Protein AF-A0A6I2MHX2-F1 (afdb_monomer_lite)

Secondary structure (DSSP, 8-state):
-----SEEEEEEEEE-SSSEEEEEEEEEETTSSEEEEEEEEEETT-EE-TTS-EE-GGG--GGG-S--EETT-SSSSS---EES-TTTTTS---

InterPro domains:
  IPR025412 Protein of unknown function DUF4304 [PF14137] (11-76)

Radius of gyration: 15.57 Å; chains: 1; bounding box: 46×28×33 Å

Organism: NCBI:txid324768

pLDDT: mean 77.01, std 15.83, range [33.0, 94.5]

Sequence (94 aa):
MKLTGSYWRRIFNLQCNEANIDLITFQFNKWGGSFVVELASCPSQGIISSWGEEIPSNKITAHNMDKRFRLGATSREEEGFCTTEYHKMHHQKP

Foldseek 3Di:
DDDPDQWDKDWDWDPPDQFKIKIWMWIAGNVGFWIKIKIDIAGQQADQAPVGDGDHPVRDHSVSDPQIDIPQDPDSPDDRIDTPCPPPVPVDDD

Structure (mmCIF, N/CA/C/O backbone):
data_AF-A0A6I2MHX2-F1
#
_entry.id   AF-A0A6I2MHX2-F1
#
loop_
_atom_site.group_PDB
_atom_site.id
_atom_site.type_symbol
_atom_site.label_atom_id
_atom_site.label_alt_id
_atom_site.label_comp_id
_atom_site.label_asym_id
_atom_site.label_entity_id
_atom_site.label_seq_id
_atom_site.pdbx_PDB_ins_code
_atom_site.Cartn_x
_atom_site.Cartn_y
_atom_site.Cartn_z
_atom_site.occupancy
_atom_site.B_iso_or_equiv
_atom_site.auth_seq_id
_atom_site.auth_comp_id
_atom_site.auth_asym_id
_atom_site.auth_atom_id
_atom_site.pdbx_PDB_model_num
ATOM 1 N N . MET A 1 1 ? -13.402 8.658 -9.116 1.00 34.06 1 MET A N 1
ATOM 2 C CA . MET A 1 1 ? -12.421 9.758 -9.010 1.00 34.06 1 MET A CA 1
ATOM 3 C C . MET A 1 1 ? -11.208 9.403 -9.868 1.00 34.06 1 MET A C 1
ATOM 5 O O . MET A 1 1 ? -10.513 8.449 -9.546 1.00 34.06 1 MET A O 1
ATOM 9 N N . LYS A 1 2 ? -11.027 10.056 -11.026 1.00 33.00 2 LYS A N 1
ATOM 10 C CA . LYS A 1 2 ? -9.847 9.871 -11.890 1.00 33.00 2 LYS A CA 1
ATOM 11 C C . LYS A 1 2 ? -8.716 10.708 -11.302 1.00 33.00 2 LYS A C 1
ATOM 13 O O . LYS A 1 2 ? -8.734 11.924 -11.445 1.00 33.00 2 LYS A O 1
ATOM 18 N N . LEU A 1 3 ? -7.763 10.072 -10.632 1.00 37.97 3 LEU A N 1
ATOM 19 C CA . LEU A 1 3 ? -6.507 10.734 -10.304 1.00 37.97 3 LEU A CA 1
ATOM 20 C C . LEU A 1 3 ? -5.617 10.678 -11.545 1.00 37.97 3 LEU A C 1
ATOM 22 O O . LEU A 1 3 ? -5.366 9.611 -12.104 1.00 37.97 3 LEU A O 1
ATOM 26 N N . THR A 1 4 ? -5.185 11.851 -11.989 1.00 52.72 4 THR A N 1
ATOM 27 C CA . THR A 1 4 ? -4.078 12.063 -12.921 1.00 52.72 4 THR A CA 1
ATOM 28 C C . THR A 1 4 ? -2.905 11.165 -12.523 1.00 52.72 4 THR A C 1
ATOM 30 O O . THR A 1 4 ? -2.328 11.354 -11.455 1.00 52.72 4 THR A O 1
ATOM 33 N N . GLY A 1 5 ? -2.560 10.150 -13.315 1.00 50.16 5 GLY A N 1
ATOM 34 C CA . GLY A 1 5 ? -1.548 9.199 -12.865 1.00 50.16 5 GLY A CA 1
ATOM 35 C C . GLY A 1 5 ? -0.980 8.341 -13.974 1.00 50.16 5 GLY A C 1
ATOM 36 O O . GLY A 1 5 ? -1.704 7.685 -14.714 1.00 50.16 5 GLY A O 1
ATOM 37 N N . SER A 1 6 ? 0.344 8.320 -14.049 1.00 59.91 6 SER A N 1
ATOM 38 C CA . SER A 1 6 ? 1.155 7.504 -14.949 1.00 59.91 6 SER A CA 1
ATOM 39 C C . SER A 1 6 ? 1.101 5.995 -14.665 1.00 59.91 6 SER A C 1
ATOM 41 O O . SER A 1 6 ? 2.018 5.286 -15.058 1.00 59.91 6 SER A O 1
ATOM 43 N N . TYR A 1 7 ? 0.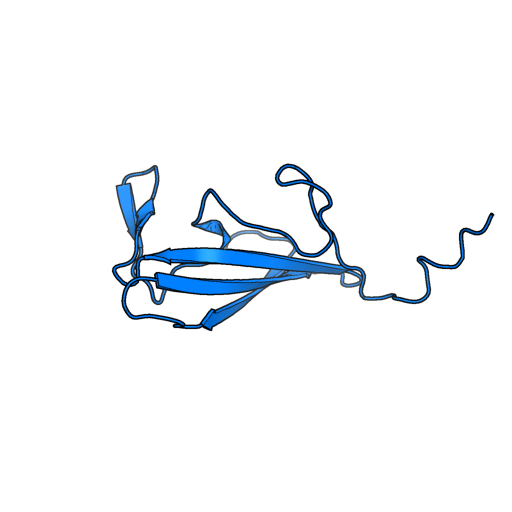083 5.499 -13.957 1.00 66.56 7 TYR A N 1
ATOM 44 C CA . TYR A 1 7 ? 0.054 4.135 -13.435 1.00 66.56 7 TYR A CA 1
ATOM 45 C C . TYR A 1 7 ? -1.374 3.587 -13.337 1.00 66.56 7 TYR A C 1
ATOM 47 O O . TYR A 1 7 ? -2.298 4.306 -12.953 1.00 66.56 7 TYR A O 1
ATOM 55 N N . TRP A 1 8 ? -1.537 2.296 -13.629 1.00 75.94 8 TRP A N 1
ATOM 56 C CA . TRP A 1 8 ? -2.774 1.540 -13.402 1.00 75.94 8 TRP A CA 1
ATOM 57 C C . TRP A 1 8 ? -2.631 0.688 -12.142 1.00 75.94 8 TRP A C 1
ATOM 59 O O . TRP A 1 8 ? -1.560 0.135 -11.900 1.00 75.94 8 TRP A O 1
ATOM 69 N N . ARG A 1 9 ? -3.694 0.564 -11.335 1.00 80.25 9 ARG A N 1
ATOM 70 C CA . ARG A 1 9 ? -3.653 -0.181 -10.065 1.00 80.25 9 ARG A CA 1
ATOM 71 C C . ARG A 1 9 ? -4.650 -1.330 -10.044 1.00 80.25 9 ARG A C 1
ATOM 73 O O . ARG A 1 9 ? -5.791 -1.159 -10.467 1.00 80.25 9 ARG A O 1
ATOM 80 N N . ARG A 1 10 ? -4.230 -2.475 -9.506 1.00 80.25 10 ARG A N 1
ATOM 81 C CA . ARG A 1 10 ? -5.121 -3.557 -9.066 1.00 80.25 10 ARG A CA 1
ATOM 82 C C . ARG A 1 10 ? -4.914 -3.809 -7.583 1.00 80.25 10 ARG A C 1
ATOM 84 O O . ARG A 1 10 ? -3.775 -3.832 -7.126 1.00 80.25 10 ARG A O 1
ATOM 91 N N . ILE A 1 11 ? -6.013 -3.976 -6.858 1.00 82.12 11 ILE A N 1
ATOM 92 C CA . ILE A 1 11 ? -6.020 -4.134 -5.404 1.00 82.12 11 ILE A CA 1
ATOM 93 C C . ILE A 1 11 ? -6.698 -5.455 -5.076 1.00 82.12 11 ILE A C 1
ATOM 95 O O . ILE A 1 11 ? -7.747 -5.772 -5.639 1.00 82.12 11 ILE A O 1
ATOM 99 N N . PHE A 1 12 ? -6.081 -6.200 -4.172 1.00 82.56 12 PHE A N 1
ATOM 100 C CA . PHE A 1 12 ? -6.605 -7.428 -3.608 1.00 82.56 12 PHE A CA 1
ATOM 101 C C . PHE A 1 12 ? -6.707 -7.253 -2.097 1.00 82.56 12 PHE A C 1
ATOM 103 O O . PHE A 1 12 ? -5.736 -6.850 -1.455 1.00 82.56 12 PHE A O 1
ATOM 110 N N . ASN A 1 13 ? -7.880 -7.571 -1.555 1.00 83.00 13 ASN A N 1
ATOM 111 C CA . ASN A 1 13 ? -8.146 -7.548 -0.124 1.00 83.00 13 ASN A CA 1
ATOM 112 C C . ASN A 1 13 ? -8.146 -8.989 0.379 1.00 83.00 13 ASN A C 1
ATOM 114 O O . ASN A 1 13 ? -8.886 -9.827 -0.140 1.00 83.00 13 ASN A O 1
ATOM 118 N N . LEU A 1 14 ? -7.313 -9.268 1.373 1.00 80.75 14 LEU A N 1
ATOM 119 C CA . LEU A 1 14 ? -7.172 -10.575 1.995 1.00 80.75 14 LEU A CA 1
ATOM 120 C C . LEU A 1 14 ? -7.522 -10.439 3.475 1.00 80.75 14 LEU A C 1
ATOM 122 O O . LEU A 1 14 ? -6.797 -9.815 4.245 1.00 80.75 14 LEU A O 1
ATOM 126 N N . GLN A 1 15 ? -8.654 -11.014 3.874 1.00 80.38 15 GLN A N 1
ATOM 127 C CA . GLN A 1 15 ? -9.062 -11.040 5.274 1.00 80.38 15 GLN A CA 1
ATOM 128 C C . GLN A 1 15 ? -8.436 -12.256 5.960 1.00 80.38 15 GLN A C 1
ATOM 130 O O . GLN A 1 15 ? -8.940 -13.370 5.827 1.00 80.38 15 GLN A O 1
ATOM 135 N N . CYS A 1 16 ? -7.338 -12.056 6.685 1.00 75.62 16 CYS A N 1
ATOM 136 C CA . CYS A 1 16 ? -6.673 -13.141 7.413 1.00 75.62 16 CYS A CA 1
ATOM 137 C C . CYS A 1 16 ? -7.226 -13.335 8.839 1.00 75.62 16 CYS A C 1
ATOM 139 O O . CYS A 1 16 ? -7.060 -14.404 9.421 1.00 75.62 16 CYS A O 1
ATOM 141 N N . ASN A 1 17 ? -7.871 -12.318 9.422 1.00 82.62 17 ASN A N 1
ATOM 142 C CA . ASN A 1 17 ? -8.538 -12.374 10.731 1.00 82.62 17 ASN A CA 1
ATOM 143 C C . ASN A 1 17 ? -9.676 -11.34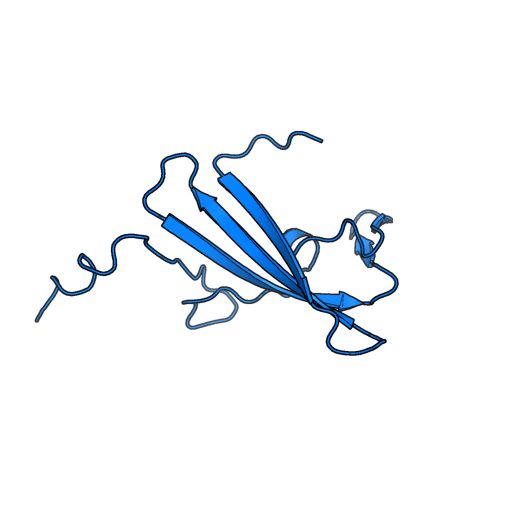2 10.803 1.00 82.62 17 ASN A C 1
ATOM 145 O O . ASN A 1 17 ? -9.811 -10.526 9.905 1.00 82.62 17 ASN A O 1
ATOM 149 N N . GLU A 1 18 ? -10.491 -11.338 11.859 1.00 83.75 18 GLU A N 1
ATOM 150 C CA . GLU 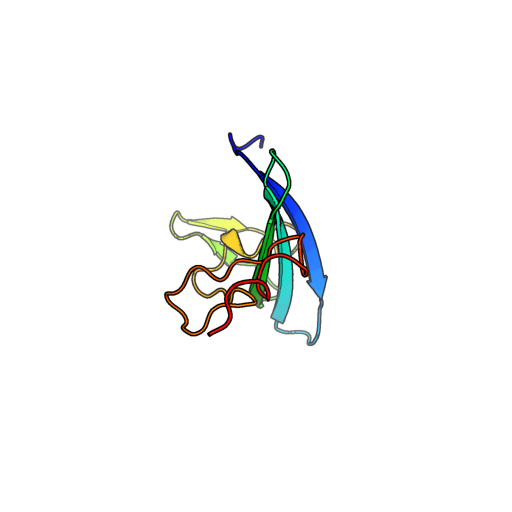A 1 18 ? -11.647 -10.425 11.974 1.00 83.75 18 GLU A CA 1
ATOM 151 C C . GLU A 1 18 ? -11.271 -8.947 12.194 1.00 83.75 18 GLU A C 1
ATOM 153 O O . GLU A 1 18 ? -12.044 -8.049 11.855 1.00 83.75 18 GLU A O 1
ATOM 158 N N . ALA A 1 19 ? -10.081 -8.670 12.731 1.00 88.12 19 ALA A N 1
ATOM 159 C CA . ALA A 1 19 ? -9.662 -7.321 13.104 1.00 88.12 19 ALA A CA 1
ATOM 160 C C . ALA A 1 19 ? -9.022 -6.543 11.945 1.00 88.12 19 ALA A C 1
ATOM 162 O O . ALA A 1 19 ? -9.139 -5.319 11.893 1.00 88.12 19 ALA A O 1
ATOM 163 N N . ASN A 1 20 ? -8.346 -7.234 11.022 1.00 89.44 20 ASN A N 1
ATOM 164 C CA . ASN A 1 20 ? -7.516 -6.608 9.998 1.00 89.44 20 ASN A CA 1
ATOM 165 C C . ASN A 1 20 ? -7.704 -7.227 8.613 1.00 89.44 20 ASN A C 1
ATOM 167 O O . ASN A 1 20 ? -7.883 -8.435 8.455 1.00 89.44 20 ASN A O 1
ATOM 171 N N . ILE A 1 21 ? -7.592 -6.362 7.613 1.00 90.31 21 ILE A N 1
ATOM 172 C CA . ILE A 1 21 ? -7.565 -6.668 6.190 1.00 90.31 21 ILE A CA 1
ATOM 173 C C . ILE A 1 21 ? -6.145 -6.422 5.702 1.00 90.31 21 ILE A C 1
ATOM 175 O O . ILE A 1 21 ? -5.630 -5.305 5.813 1.00 90.31 21 ILE A O 1
ATOM 179 N N . ASP A 1 22 ? -5.532 -7.439 5.117 1.00 90.00 22 ASP A N 1
ATOM 180 C CA . ASP A 1 22 ? -4.274 -7.278 4.409 1.00 90.00 22 ASP A CA 1
ATOM 181 C C . ASP A 1 22 ? -4.558 -6.838 2.971 1.00 90.00 22 ASP A C 1
ATOM 183 O O . ASP A 1 22 ? -5.414 -7.376 2.265 1.00 90.00 22 ASP A O 1
ATOM 187 N N . LEU A 1 23 ? -3.841 -5.809 2.542 1.00 90.19 23 LEU A N 1
ATOM 188 C CA . LEU A 1 23 ? -4.000 -5.155 1.255 1.00 90.19 23 LEU A CA 1
ATOM 189 C C . LEU A 1 23 ? -2.784 -5.473 0.403 1.00 90.19 23 LEU A C 1
ATOM 191 O O . LEU A 1 23 ? -1.658 -5.144 0.780 1.00 90.19 23 LEU A O 1
ATOM 195 N N . ILE A 1 24 ? -3.017 -6.037 -0.778 1.00 89.69 24 ILE A N 1
ATOM 196 C CA . ILE A 1 24 ? -1.986 -6.209 -1.800 1.00 89.69 24 ILE A CA 1
ATOM 197 C C . ILE A 1 24 ? -2.334 -5.312 -2.980 1.00 89.69 24 ILE A C 1
ATOM 199 O O . ILE A 1 24 ? -3.368 -5.481 -3.626 1.00 89.69 24 ILE A O 1
ATOM 203 N N . THR A 1 25 ? -1.468 -4.346 -3.273 1.00 88.44 25 THR A N 1
ATOM 204 C CA . THR A 1 25 ? -1.635 -3.424 -4.401 1.00 88.44 25 THR A CA 1
ATOM 205 C C . THR A 1 25 ? -0.554 -3.660 -5.443 1.00 88.44 25 THR A C 1
ATOM 207 O O . THR A 1 25 ? 0.632 -3.561 -5.148 1.00 88.44 25 THR A O 1
ATOM 210 N N . PHE A 1 26 ? -0.969 -3.905 -6.683 1.00 88.12 26 PHE A N 1
ATOM 211 C CA . PHE A 1 26 ? -0.095 -3.923 -7.851 1.00 88.12 26 PHE A CA 1
ATOM 212 C C . PHE A 1 26 ? -0.246 -2.607 -8.600 1.00 88.12 26 PHE A C 1
ATOM 214 O O . PHE A 1 26 ? -1.344 -2.273 -9.052 1.00 88.12 26 PHE A O 1
ATOM 221 N N . GLN A 1 27 ? 0.848 -1.868 -8.748 1.00 87.31 27 GLN A N 1
ATOM 222 C CA . GLN A 1 27 ? 0.901 -0.640 -9.532 1.00 87.31 27 GLN A CA 1
ATOM 223 C C . GLN A 1 27 ? 1.729 -0.870 -10.791 1.00 87.31 27 GLN A C 1
ATOM 225 O O . GLN A 1 27 ? 2.923 -1.126 -10.700 1.00 87.31 27 GLN A O 1
ATOM 230 N N . PHE A 1 28 ? 1.114 -0.748 -11.961 1.00 84.94 28 PHE A N 1
ATOM 231 C CA . PHE A 1 28 ? 1.772 -0.924 -13.253 1.00 84.94 28 PHE A CA 1
ATOM 232 C C . PHE A 1 28 ? 2.114 0.424 -13.861 1.00 84.94 28 PHE A C 1
ATOM 234 O O . PHE A 1 28 ? 1.248 1.299 -13.926 1.00 84.94 28 PHE A O 1
ATOM 241 N N . ASN A 1 29 ? 3.345 0.583 -14.344 1.00 82.69 29 ASN A N 1
ATOM 242 C CA . ASN A 1 29 ? 3.735 1.765 -15.106 1.00 82.69 29 ASN A CA 1
ATOM 243 C C . ASN A 1 29 ? 2.909 1.868 -16.392 1.00 82.69 29 ASN A C 1
ATOM 245 O O . ASN A 1 29 ? 2.794 0.891 -17.132 1.00 82.69 29 ASN A O 1
ATOM 249 N N . LYS A 1 30 ? 2.338 3.047 -16.679 1.00 82.44 30 LYS A N 1
ATOM 250 C CA . LYS A 1 30 ? 1.541 3.280 -17.897 1.00 82.44 30 LYS A CA 1
ATOM 251 C C . LYS A 1 30 ? 2.328 3.010 -19.175 1.00 82.44 30 LYS A C 1
ATOM 253 O O . LYS A 1 30 ? 1.724 2.677 -20.185 1.00 82.44 30 LYS A O 1
ATOM 258 N N . TRP A 1 31 ? 3.647 3.180 -19.128 1.00 83.56 31 TRP A N 1
ATOM 259 C CA . TRP A 1 31 ? 4.543 2.956 -20.258 1.00 83.56 31 TRP A CA 1
ATOM 260 C C . TRP A 1 31 ? 5.122 1.534 -20.280 1.00 83.56 31 TRP A C 1
ATOM 262 O O . TRP A 1 31 ? 5.929 1.217 -21.147 1.00 83.56 31 TRP A O 1
ATOM 272 N N . GLY A 1 32 ? 4.702 0.667 -19.352 1.00 80.81 32 GLY A N 1
ATOM 273 C CA . GLY A 1 32 ? 5.176 -0.710 -19.245 1.00 80.81 32 GLY A CA 1
ATOM 274 C C . GLY A 1 32 ? 6.569 -0.841 -18.619 1.00 80.81 32 GLY A C 1
ATOM 275 O O . GLY A 1 32 ? 7.095 0.084 -17.999 1.00 80.81 32 GLY A O 1
ATOM 276 N N . GLY A 1 33 ? 7.138 -2.045 -18.722 1.00 81.75 33 GLY A N 1
ATOM 277 C CA . GLY A 1 33 ? 8.503 -2.370 -18.281 1.00 81.75 33 GLY A CA 1
ATOM 278 C C . GLY A 1 33 ? 8.701 -2.522 -16.769 1.00 81.75 33 GLY A C 1
ATOM 279 O O . GLY A 1 33 ? 9.746 -3.002 -16.329 1.00 81.75 33 GLY A O 1
ATOM 280 N N . SER A 1 34 ? 7.719 -2.130 -15.955 1.00 83.44 34 SER A N 1
ATOM 281 C CA . SER A 1 34 ? 7.845 -2.167 -14.500 1.00 83.44 34 SER A CA 1
ATOM 282 C C . SER A 1 34 ? 6.521 -2.147 -13.753 1.00 83.44 34 SER A C 1
ATOM 284 O O . SER A 1 34 ? 5.493 -1.671 -14.251 1.00 83.44 34 SER A O 1
ATOM 286 N N . PHE A 1 35 ? 6.578 -2.650 -12.526 1.00 86.81 35 PHE A N 1
ATOM 287 C CA . PHE A 1 35 ? 5.507 -2.563 -11.553 1.00 86.81 35 PHE A CA 1
ATOM 288 C C . PHE A 1 35 ? 6.070 -2.468 -10.133 1.00 86.81 35 PHE A C 1
ATOM 290 O O . PHE A 1 35 ? 7.227 -2.787 -9.872 1.00 86.81 35 PHE A O 1
ATOM 297 N N . VAL A 1 36 ? 5.231 -2.034 -9.203 1.00 86.56 36 VAL A N 1
ATOM 298 C CA . VAL A 1 36 ? 5.519 -2.077 -7.768 1.00 86.56 36 VAL A CA 1
ATOM 299 C C . VAL A 1 36 ? 4.424 -2.891 -7.097 1.00 86.56 36 VAL A C 1
ATOM 301 O O . VAL A 1 36 ? 3.245 -2.741 -7.433 1.00 86.56 36 VAL A O 1
ATOM 304 N N . VAL A 1 37 ? 4.813 -3.750 -6.157 1.00 88.38 37 VAL A N 1
ATOM 305 C CA . VAL A 1 37 ? 3.880 -4.459 -5.276 1.00 88.38 37 VAL A CA 1
ATOM 306 C C . VAL A 1 37 ? 3.990 -3.864 -3.885 1.00 88.38 37 VAL A C 1
ATOM 308 O O . VAL A 1 37 ? 5.073 -3.841 -3.303 1.00 88.38 37 VAL A O 1
ATOM 311 N N . GLU A 1 38 ? 2.868 -3.385 -3.365 1.00 88.19 38 GLU A N 1
ATOM 312 C CA . GLU A 1 38 ? 2.754 -2.814 -2.028 1.00 88.19 38 GLU A CA 1
ATOM 313 C C . GLU A 1 38 ? 1.873 -3.698 -1.147 1.00 88.19 38 GLU A C 1
ATOM 315 O O . GLU A 1 38 ? 0.795 -4.127 -1.564 1.00 88.19 38 GLU A O 1
ATOM 320 N N . LEU A 1 39 ? 2.337 -3.932 0.077 1.00 89.12 39 LEU A N 1
ATOM 321 C CA . LEU A 1 39 ? 1.636 -4.631 1.143 1.00 89.12 39 LEU A CA 1
ATOM 322 C C . LEU A 1 39 ? 1.323 -3.638 2.261 1.00 89.12 39 LEU A C 1
ATOM 324 O O . LEU A 1 39 ? 2.202 -2.893 2.696 1.00 89.12 39 LEU A O 1
ATOM 328 N N . ALA A 1 40 ? 0.092 -3.636 2.749 1.00 90.44 40 ALA A N 1
ATOM 329 C CA . ALA A 1 40 ? -0.307 -2.868 3.924 1.00 90.44 40 ALA A CA 1
ATOM 330 C C . ALA A 1 40 ? -1.347 -3.654 4.727 1.00 90.44 40 ALA A C 1
ATOM 332 O O . ALA A 1 40 ? -1.975 -4.561 4.190 1.00 90.44 40 ALA A O 1
ATOM 333 N N . SER A 1 41 ? -1.542 -3.299 5.994 1.00 90.69 41 SER A N 1
ATOM 334 C CA . SER A 1 41 ? -2.602 -3.873 6.827 1.00 90.69 41 SER A CA 1
ATOM 335 C C . SER A 1 41 ? -3.504 -2.754 7.319 1.00 90.69 41 SER A C 1
ATOM 337 O O . SER A 1 41 ? -3.016 -1.677 7.666 1.00 90.69 41 SER A O 1
ATOM 339 N N . CYS A 1 42 ? -4.808 -2.996 7.300 1.00 90.31 42 CYS A N 1
ATOM 340 C CA . CYS A 1 42 ? -5.846 -2.022 7.594 1.00 90.31 42 CYS A CA 1
ATOM 341 C C . CYS A 1 42 ? -6.873 -2.603 8.573 1.00 90.31 42 CYS A C 1
ATOM 343 O O . CYS A 1 42 ? -7.260 -3.755 8.403 1.00 90.31 42 CYS A O 1
ATOM 345 N N . PRO A 1 43 ? -7.404 -1.821 9.528 1.00 90.25 43 PRO A N 1
ATOM 346 C CA . PRO A 1 43 ? -8.539 -2.252 10.339 1.00 90.25 43 PRO A CA 1
ATOM 347 C C . PRO A 1 43 ? -9.759 -2.645 9.487 1.00 90.25 43 PRO A C 1
ATOM 349 O O . PRO A 1 43 ? -10.085 -1.978 8.501 1.00 90.25 43 PRO A O 1
ATOM 352 N N . SER A 1 44 ? -10.481 -3.697 9.883 1.00 90.00 44 SER A N 1
ATOM 353 C CA . SER A 1 44 ? -11.678 -4.184 9.169 1.00 90.00 44 SER A CA 1
ATOM 354 C C . SER A 1 44 ? -12.839 -3.182 9.148 1.00 90.00 44 SER A C 1
ATOM 356 O O . SER A 1 44 ? -13.649 -3.180 8.218 1.00 90.00 44 SER A O 1
ATOM 358 N N . GLN A 1 45 ? -12.864 -2.272 10.121 1.00 90.62 45 GLN A N 1
ATOM 359 C CA . GLN A 1 45 ? -13.800 -1.148 10.225 1.00 90.62 45 GLN A CA 1
ATOM 360 C C . GLN A 1 45 ? -13.509 0.020 9.265 1.00 90.62 45 GLN A C 1
ATOM 362 O O . GLN A 1 45 ? -14.326 0.926 9.149 1.00 90.62 45 GLN A O 1
ATOM 367 N N . GLY A 1 46 ? -12.376 0.006 8.556 1.00 90.00 46 GLY A N 1
ATOM 368 C CA . GLY A 1 46 ? -11.922 1.135 7.745 1.00 90.00 46 GLY A CA 1
ATOM 369 C C . GLY A 1 46 ? -10.995 2.084 8.509 1.00 90.00 46 GLY A C 1
ATOM 370 O O . GLY A 1 46 ? -10.492 1.750 9.586 1.00 90.00 46 GLY A O 1
ATOM 371 N N . ILE A 1 47 ? -10.737 3.261 7.935 1.00 92.31 47 ILE A N 1
ATOM 372 C CA . ILE A 1 47 ? -9.858 4.282 8.523 1.00 92.31 47 ILE A CA 1
ATOM 373 C C . ILE A 1 47 ? -10.471 5.673 8.417 1.00 92.31 47 ILE A C 1
ATOM 375 O O . ILE A 1 47 ? -11.326 5.931 7.573 1.00 92.31 47 ILE A O 1
ATOM 379 N N . ILE A 1 48 ? -9.944 6.587 9.225 1.00 93.44 48 ILE A N 1
ATOM 380 C CA . ILE A 1 48 ? -10.107 8.024 9.035 1.00 93.44 48 ILE A CA 1
ATOM 381 C C . ILE A 1 48 ? -8.789 8.544 8.459 1.00 93.44 48 ILE A C 1
ATOM 383 O O . ILE A 1 48 ? -7.723 8.291 9.023 1.00 93.44 48 ILE A O 1
ATOM 387 N N . SER A 1 49 ? -8.848 9.220 7.315 1.00 88.06 49 SER A N 1
ATOM 388 C CA . SER A 1 49 ? -7.671 9.822 6.691 1.00 88.06 49 SER A CA 1
ATOM 389 C C . SER A 1 49 ? -7.098 10.951 7.555 1.00 88.06 49 SER A C 1
ATOM 391 O O . SER A 1 49 ? -7.771 11.497 8.431 1.00 88.06 49 SER A O 1
ATOM 393 N N . SER A 1 50 ? -5.870 11.386 7.269 1.00 84.06 50 SER A N 1
ATOM 394 C CA . SER A 1 50 ? -5.254 12.520 7.975 1.00 84.06 50 SER A CA 1
ATOM 395 C C . SER A 1 50 ? -5.993 13.855 7.782 1.00 84.06 50 SER A C 1
ATOM 397 O O . SER A 1 50 ? -5.774 14.786 8.551 1.00 84.06 50 SER A O 1
ATOM 399 N N . TRP A 1 51 ? -6.900 13.945 6.803 1.00 88.31 51 TRP A N 1
ATOM 400 C CA . TRP A 1 51 ? -7.796 15.086 6.567 1.00 88.31 51 TRP A CA 1
ATOM 401 C C . TRP A 1 51 ? -9.240 14.841 7.044 1.00 88.31 51 TRP A C 1
ATOM 403 O O . TRP A 1 51 ? -10.135 15.608 6.697 1.00 88.31 51 TRP A O 1
ATOM 413 N N . GLY A 1 52 ? -9.477 13.800 7.850 1.00 92.44 52 GLY A N 1
ATOM 414 C CA . GLY A 1 52 ? -10.762 13.546 8.513 1.00 92.44 52 GLY A CA 1
ATOM 415 C C . GLY A 1 52 ? -11.814 12.831 7.659 1.00 92.44 52 GLY A C 1
ATOM 416 O O . GLY A 1 52 ? -12.973 12.768 8.055 1.00 92.44 52 GLY A O 1
ATOM 417 N N . GLU A 1 53 ? -11.440 12.297 6.497 1.00 92.69 53 GLU A N 1
ATOM 418 C CA . GLU A 1 53 ? -12.351 11.540 5.634 1.00 92.69 53 GLU A CA 1
ATOM 419 C C . GLU A 1 53 ? -12.466 10.093 6.119 1.00 92.69 53 GLU A C 1
ATOM 421 O O . GLU A 1 53 ? -11.457 9.400 6.255 1.00 92.69 53 GLU A O 1
ATOM 426 N N . GLU A 1 54 ? -13.689 9.618 6.340 1.00 94.50 54 GLU A N 1
ATOM 427 C CA . GLU A 1 54 ? -13.942 8.207 6.620 1.00 94.50 54 GLU A CA 1
ATOM 428 C C . GLU A 1 54 ? -13.855 7.386 5.327 1.00 94.50 54 GLU A C 1
ATOM 430 O O . GLU A 1 54 ? -14.588 7.617 4.361 1.00 94.50 54 GLU A O 1
ATOM 435 N N . ILE A 1 55 ? -12.956 6.403 5.314 1.00 90.94 55 ILE A N 1
ATOM 436 C CA . ILE A 1 55 ? -12.757 5.498 4.187 1.00 90.94 55 ILE A CA 1
ATOM 437 C C . ILE A 1 55 ? -13.185 4.095 4.628 1.00 90.94 55 ILE A C 1
ATOM 439 O O . ILE A 1 55 ? -12.497 3.474 5.444 1.00 90.94 55 ILE A O 1
ATOM 443 N N . PRO A 1 56 ? -14.296 3.560 4.090 1.00 90.50 56 PRO A N 1
ATOM 444 C CA . PRO A 1 56 ? -14.748 2.223 4.440 1.00 90.50 56 PRO A CA 1
ATOM 445 C C . PRO A 1 56 ? -13.772 1.175 3.905 1.00 90.50 56 PRO A C 1
ATOM 447 O O . PRO A 1 56 ? -13.162 1.350 2.845 1.00 90.50 56 PRO A O 1
ATOM 450 N N . SER A 1 57 ? -13.666 0.049 4.605 1.00 86.19 57 SER A N 1
ATOM 451 C CA . SER A 1 57 ? -12.686 -1.007 4.325 1.00 86.19 57 SER A CA 1
ATOM 452 C C . SER A 1 57 ? -12.721 -1.557 2.893 1.00 86.19 57 SER A C 1
ATOM 454 O O . SER A 1 57 ? -11.681 -1.889 2.328 1.00 86.19 57 SER A O 1
ATOM 456 N N . ASN A 1 58 ? -13.885 -1.567 2.240 1.00 83.69 58 ASN A N 1
ATOM 457 C CA . ASN A 1 58 ? -14.033 -1.990 0.843 1.00 83.69 58 ASN A CA 1
ATOM 458 C C . ASN A 1 58 ? -13.517 -0.979 -0.203 1.00 83.69 58 ASN A C 1
ATOM 460 O O . ASN A 1 58 ? -13.469 -1.306 -1.389 1.00 83.69 58 ASN A O 1
ATOM 464 N N . LYS A 1 59 ? -13.158 0.241 0.205 1.00 85.06 59 LYS A N 1
ATOM 465 C CA . LYS A 1 59 ? -12.592 1.291 -0.659 1.00 85.06 59 LYS A CA 1
ATOM 466 C C . LYS A 1 59 ? -11.137 1.617 -0.333 1.00 85.06 59 LYS A C 1
ATOM 468 O O . LYS A 1 59 ? -10.531 2.422 -1.039 1.00 85.06 59 LYS A O 1
ATOM 473 N N . ILE A 1 60 ? -10.585 1.014 0.717 1.00 87.50 60 ILE A N 1
ATOM 474 C CA . ILE A 1 60 ? -9.211 1.254 1.137 1.00 87.50 60 ILE A CA 1
ATOM 475 C C . ILE A 1 60 ? -8.228 0.627 0.154 1.00 87.50 60 ILE A C 1
ATOM 477 O O . ILE A 1 60 ? -8.432 -0.452 -0.399 1.00 87.50 60 ILE A O 1
ATOM 481 N N . THR A 1 61 ? -7.127 1.337 -0.046 1.00 84.38 61 THR A N 1
ATOM 482 C CA . THR A 1 61 ? -5.979 0.911 -0.838 1.00 84.38 61 THR A CA 1
ATOM 483 C C . THR A 1 61 ? -4.721 1.001 0.023 1.00 84.38 61 THR A C 1
ATOM 485 O O . THR A 1 61 ? -4.694 1.742 1.007 1.00 84.38 61 THR A O 1
ATOM 488 N N . ALA A 1 62 ? -3.633 0.330 -0.369 1.00 85.00 62 ALA A N 1
ATOM 489 C CA . ALA A 1 62 ? -2.357 0.463 0.345 1.00 85.00 62 ALA A CA 1
ATOM 490 C C . ALA A 1 62 ? -1.820 1.914 0.367 1.00 85.00 62 ALA A C 1
ATOM 492 O O . ALA A 1 62 ? -1.001 2.254 1.214 1.00 85.00 62 ALA A O 1
ATOM 493 N N . HIS A 1 63 ? -2.297 2.793 -0.529 1.00 83.69 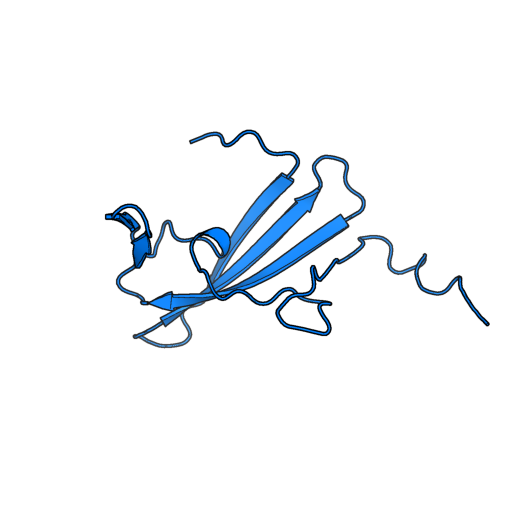63 HIS A N 1
ATOM 494 C CA . HIS A 1 63 ? -1.932 4.219 -0.548 1.00 83.69 63 HIS A CA 1
ATOM 495 C C . HIS A 1 63 ? -2.572 5.025 0.574 1.00 83.69 63 HIS A C 1
ATOM 497 O O . HIS A 1 63 ? -2.065 6.090 0.905 1.00 83.69 63 HIS A O 1
ATOM 503 N N . ASN A 1 64 ? -3.670 4.531 1.142 1.00 87.12 64 ASN A N 1
ATOM 504 C CA . ASN A 1 64 ? -4.340 5.173 2.265 1.00 87.12 64 ASN A CA 1
ATOM 505 C C . ASN A 1 64 ? -3.648 4.875 3.602 1.00 87.12 64 ASN A C 1
ATOM 507 O O . ASN A 1 64 ? -3.971 5.509 4.599 1.00 87.12 64 ASN A O 1
ATOM 511 N N . MET A 1 65 ? -2.715 3.919 3.618 1.00 87.75 65 MET A N 1
ATOM 512 C CA . MET A 1 65 ? -1.967 3.533 4.805 1.00 87.75 65 MET A CA 1
ATOM 513 C C . MET A 1 65 ? -0.595 4.208 4.810 1.00 87.75 65 MET A C 1
ATOM 515 O O . MET A 1 65 ? 0.163 4.095 3.845 1.00 87.75 65 MET A O 1
ATOM 519 N N . ASP A 1 66 ? -0.246 4.837 5.933 1.00 82.62 66 ASP A N 1
ATOM 520 C CA . ASP A 1 66 ? 1.078 5.445 6.127 1.00 82.62 66 ASP A CA 1
ATOM 521 C C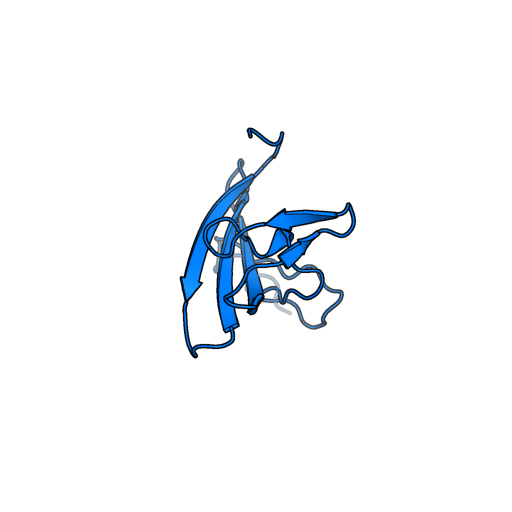 . ASP A 1 66 ? 2.191 4.391 6.130 1.00 82.62 66 ASP A C 1
ATOM 523 O O . ASP A 1 66 ? 3.285 4.598 5.607 1.00 82.62 66 ASP A O 1
ATOM 527 N N . LYS A 1 67 ? 1.904 3.226 6.723 1.00 83.81 67 LYS A N 1
ATOM 528 C CA . LYS A 1 67 ? 2.836 2.102 6.811 1.00 83.81 67 LYS A CA 1
ATOM 529 C C . LYS A 1 67 ? 2.516 1.088 5.721 1.00 83.81 67 LYS A C 1
ATOM 531 O O . LYS A 1 67 ? 1.548 0.336 5.831 1.00 83.81 67 LYS A O 1
ATOM 536 N N . ARG A 1 68 ? 3.369 1.047 4.699 1.00 86.88 68 ARG A N 1
ATOM 537 C CA . ARG A 1 68 ? 3.312 0.087 3.591 1.00 86.88 68 ARG A CA 1
ATOM 538 C C . ARG A 1 68 ? 4.696 -0.477 3.296 1.00 86.88 68 ARG A C 1
ATOM 540 O O . ARG A 1 68 ? 5.692 0.230 3.407 1.00 86.88 68 ARG A O 1
ATOM 547 N N . PHE A 1 69 ? 4.750 -1.744 2.919 1.00 86.94 69 PHE A N 1
ATOM 548 C CA . PHE A 1 69 ? 5.970 -2.438 2.524 1.00 86.94 69 PHE A CA 1
ATOM 549 C C . PHE A 1 69 ? 5.983 -2.642 1.009 1.00 86.94 69 PHE A C 1
ATOM 551 O O . PHE A 1 69 ? 4.972 -3.051 0.442 1.00 86.94 69 PHE A O 1
ATOM 558 N N . ARG A 1 70 ? 7.114 -2.375 0.349 1.00 87.00 70 ARG A N 1
ATOM 559 C CA . ARG A 1 70 ? 7.291 -2.616 -1.089 1.00 87.00 70 ARG A CA 1
ATOM 560 C C . ARG A 1 70 ? 8.113 -3.878 -1.310 1.00 87.00 70 ARG A C 1
ATOM 562 O O . ARG A 1 70 ? 9.196 -4.013 -0.747 1.00 87.00 70 ARG A O 1
ATOM 569 N N . LEU A 1 71 ? 7.624 -4.792 -2.148 1.00 85.56 71 LEU A N 1
ATOM 570 C CA . LEU A 1 71 ? 8.430 -5.949 -2.545 1.00 85.56 71 LEU A CA 1
ATOM 571 C C . LEU A 1 71 ? 9.685 -5.477 -3.294 1.00 85.56 71 LEU A C 1
ATOM 573 O O . LEU A 1 71 ? 9.607 -4.619 -4.171 1.00 85.56 71 LEU A O 1
ATOM 577 N N . GLY A 1 72 ? 10.836 -6.047 -2.934 1.00 78.81 72 GLY A N 1
ATOM 578 C CA . GLY A 1 72 ? 12.140 -5.662 -3.479 1.00 78.81 72 GLY A CA 1
ATOM 579 C C . GLY A 1 72 ? 12.815 -4.485 -2.768 1.00 78.81 72 GLY A C 1
ATOM 580 O O . GLY A 1 72 ? 13.928 -4.144 -3.145 1.00 78.81 72 GLY A O 1
ATOM 581 N N . ALA A 1 73 ? 12.189 -3.883 -1.750 1.00 79.38 73 ALA A N 1
ATOM 582 C CA . ALA A 1 73 ? 12.850 -2.896 -0.897 1.00 79.38 73 ALA A CA 1
ATOM 583 C C . ALA A 1 73 ? 13.762 -3.589 0.131 1.00 79.38 73 ALA A C 1
ATOM 585 O O . ALA A 1 73 ? 13.372 -4.594 0.732 1.00 79.38 73 ALA A O 1
ATOM 586 N N . THR A 1 74 ? 14.958 -3.047 0.359 1.00 75.25 74 THR A N 1
ATOM 587 C CA . THR A 1 74 ? 15.899 -3.523 1.387 1.00 75.25 74 THR A CA 1
ATOM 588 C C . THR A 1 74 ? 15.706 -2.813 2.730 1.00 75.25 74 THR A C 1
ATOM 590 O O . THR A 1 74 ? 16.077 -3.356 3.771 1.00 75.25 74 THR A O 1
ATOM 593 N N . SER A 1 75 ? 15.052 -1.646 2.735 1.00 73.38 75 SER A N 1
ATOM 594 C CA . SER A 1 75 ? 14.615 -0.937 3.943 1.00 73.38 75 SER A CA 1
ATOM 595 C C . SER A 1 75 ? 13.165 -0.452 3.831 1.00 73.38 75 SER A C 1
ATOM 597 O O . SER A 1 75 ? 12.526 -0.557 2.785 1.00 73.38 75 SER A O 1
ATOM 599 N N . ARG A 1 76 ? 12.616 0.078 4.932 1.00 64.94 76 ARG A N 1
ATOM 600 C CA . ARG A 1 76 ? 11.259 0.652 4.952 1.00 64.94 76 ARG A CA 1
ATOM 601 C C . ARG A 1 76 ? 11.164 1.994 4.228 1.00 64.94 76 ARG A C 1
ATOM 603 O O . ARG A 1 76 ? 10.067 2.361 3.821 1.00 64.94 76 ARG A O 1
ATOM 610 N N . GLU A 1 77 ? 12.274 2.719 4.102 1.00 69.06 77 GLU A N 1
ATOM 611 C CA . GLU A 1 77 ? 12.319 3.997 3.387 1.00 69.06 77 GLU A CA 1
ATOM 612 C C . GLU A 1 77 ? 12.621 3.835 1.890 1.00 69.06 77 GLU A C 1
ATOM 614 O O . GLU A 1 77 ? 12.454 4.787 1.130 1.00 69.06 77 GLU A O 1
ATOM 619 N N . GLU A 1 78 ? 13.064 2.655 1.450 1.00 67.94 78 GLU A N 1
ATOM 620 C CA . GLU A 1 78 ? 13.454 2.427 0.062 1.00 67.94 78 GLU A CA 1
ATOM 621 C C . GLU A 1 78 ? 12.249 2.201 -0.865 1.00 67.94 78 GLU A C 1
ATOM 623 O O . GLU A 1 78 ? 11.283 1.492 -0.560 1.00 67.94 78 GLU A O 1
ATOM 628 N N . GLU A 1 79 ? 12.334 2.769 -2.066 1.00 59.97 79 GLU A N 1
ATOM 629 C CA . GLU A 1 79 ? 11.362 2.556 -3.127 1.00 59.97 79 GLU A CA 1
ATOM 630 C C . GLU A 1 79 ? 11.622 1.219 -3.839 1.00 59.97 79 GLU A C 1
ATOM 632 O O . GLU A 1 79 ? 12.180 1.180 -4.929 1.00 59.97 79 GLU A O 1
ATOM 637 N N . GLY A 1 80 ? 11.219 0.105 -3.220 1.00 61.38 80 GLY A N 1
ATOM 638 C CA . GLY A 1 80 ? 11.281 -1.215 -3.862 1.00 61.38 80 GLY A CA 1
ATOM 639 C C . GLY A 1 80 ? 10.646 -1.201 -5.260 1.00 61.38 80 GLY A C 1
ATOM 640 O O . GLY A 1 80 ? 9.554 -0.654 -5.447 1.00 61.38 80 GLY A O 1
ATOM 641 N N . PHE A 1 81 ? 11.335 -1.781 -6.245 1.00 66.31 81 PHE A N 1
ATOM 642 C CA . PHE A 1 81 ? 10.941 -1.740 -7.654 1.00 66.31 81 PHE A CA 1
ATOM 643 C C . PHE A 1 81 ? 11.055 -3.120 -8.303 1.00 66.31 81 PHE A C 1
ATOM 645 O O . PHE A 1 81 ? 12.079 -3.792 -8.181 1.00 66.31 81 PHE A O 1
ATOM 652 N N . CYS A 1 82 ? 10.015 -3.534 -9.032 1.00 64.50 82 CYS A N 1
ATOM 653 C CA . CYS A 1 82 ? 10.024 -4.769 -9.808 1.00 64.50 82 CYS A CA 1
ATOM 654 C C . CYS A 1 82 ? 10.034 -4.450 -11.309 1.00 64.50 82 CYS A C 1
ATOM 656 O O . CYS A 1 82 ? 9.191 -3.711 -11.825 1.00 64.50 82 CYS A O 1
ATOM 658 N N . THR A 1 83 ? 10.973 -5.042 -12.042 1.00 64.44 83 THR A N 1
ATOM 659 C CA . THR A 1 83 ? 10.979 -4.990 -13.509 1.00 64.44 83 THR A CA 1
ATOM 660 C C . THR A 1 83 ? 10.219 -6.186 -14.068 1.00 64.44 83 THR A C 1
ATOM 662 O O . THR A 1 83 ? 10.196 -7.265 -13.478 1.00 64.44 83 THR A O 1
ATOM 665 N N . THR A 1 84 ? 9.602 -6.019 -15.236 1.00 61.16 84 THR A N 1
ATOM 666 C CA . THR A 1 84 ? 9.031 -7.159 -15.976 1.00 61.16 84 THR A CA 1
ATOM 667 C C . THR A 1 84 ? 10.098 -7.932 -16.758 1.00 61.16 84 THR A C 1
ATOM 669 O O . THR A 1 84 ? 9.808 -8.974 -17.338 1.00 61.16 84 THR A O 1
ATOM 672 N N . GLU A 1 85 ? 11.335 -7.432 -16.786 1.00 60.94 85 GLU A N 1
ATOM 673 C CA . GLU A 1 85 ? 12.464 -8.024 -17.495 1.00 60.94 85 GLU A CA 1
ATOM 674 C C . GLU A 1 85 ? 13.442 -8.678 -16.511 1.00 60.94 85 GLU A C 1
ATOM 676 O O . GLU A 1 85 ? 14.490 -8.129 -16.178 1.00 60.94 85 GLU A O 1
ATOM 681 N N . TYR A 1 86 ? 13.129 -9.906 -16.093 1.00 50.91 86 TYR A N 1
ATOM 682 C CA . TYR A 1 86 ? 13.998 -10.715 -15.224 1.00 50.91 86 TYR A CA 1
ATOM 683 C C . TYR A 1 86 ? 15.421 -10.907 -15.803 1.00 50.91 86 TYR A C 1
ATOM 685 O O . TYR A 1 86 ? 16.384 -11.110 -15.071 1.00 50.91 86 TYR A O 1
ATOM 693 N N . HIS A 1 87 ? 15.577 -10.812 -17.131 1.00 47.50 87 HIS A N 1
ATOM 694 C CA . HIS A 1 87 ? 16.834 -11.092 -17.836 1.00 47.50 87 HIS A CA 1
ATOM 695 C C . HIS A 1 87 ? 17.845 -9.932 -17.863 1.00 47.50 87 HIS A C 1
ATOM 697 O O . HIS A 1 87 ? 19.015 -10.181 -18.140 1.00 47.50 87 HIS A O 1
ATOM 703 N N . LYS A 1 88 ? 17.468 -8.680 -17.562 1.00 48.22 88 LYS A N 1
ATOM 704 C CA . LYS A 1 88 ? 18.426 -7.554 -17.647 1.00 48.22 88 LYS A CA 1
ATOM 705 C C . LYS A 1 88 ? 19.204 -7.279 -16.360 1.00 48.22 88 LYS A C 1
ATOM 707 O O . LYS A 1 88 ? 20.244 -6.634 -16.428 1.00 48.22 88 LYS A O 1
ATOM 712 N N . MET A 1 89 ? 18.782 -7.819 -15.214 1.00 49.66 89 MET A N 1
ATOM 713 C CA . MET A 1 89 ? 19.518 -7.656 -13.949 1.00 49.66 89 MET A CA 1
ATOM 714 C C . MET A 1 89 ? 20.769 -8.547 -13.837 1.00 49.66 89 MET A C 1
ATOM 716 O O . MET A 1 89 ? 21.644 -8.261 -13.029 1.00 49.66 89 MET A O 1
ATOM 720 N N . HIS A 1 90 ? 20.906 -9.591 -14.663 1.00 50.62 90 HIS A N 1
ATOM 721 C CA . HIS A 1 90 ? 22.057 -10.509 -14.618 1.00 50.62 90 HIS A CA 1
ATOM 722 C C . HIS A 1 90 ? 23.132 -10.255 -15.689 1.00 50.62 90 HIS A C 1
ATOM 724 O O . HIS A 1 90 ? 24.081 -11.031 -15.786 1.00 50.62 90 HIS A O 1
ATOM 730 N N . HIS A 1 91 ? 23.036 -9.160 -16.452 1.00 46.56 91 HIS A N 1
ATOM 731 C CA . HIS A 1 91 ? 24.087 -8.748 -17.395 1.00 46.56 91 HIS A CA 1
ATOM 732 C C . HIS A 1 91 ? 25.083 -7.727 -16.828 1.00 46.56 91 HIS A C 1
ATOM 734 O O . HIS A 1 91 ? 25.966 -7.273 -17.550 1.00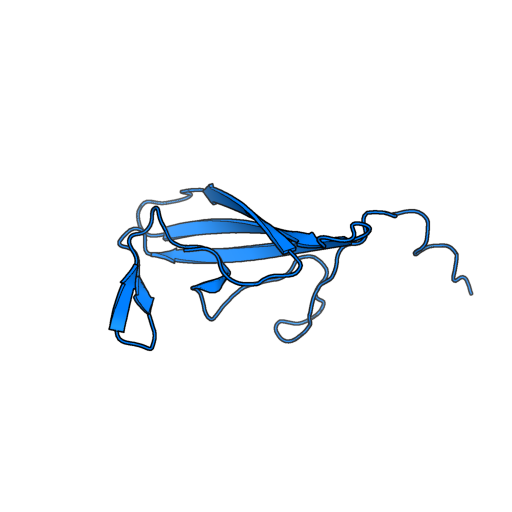 46.56 91 HIS A O 1
ATOM 740 N N . GLN A 1 92 ? 25.012 -7.426 -15.532 1.00 48.28 92 GLN A N 1
ATOM 741 C CA . GLN A 1 92 ? 26.144 -6.861 -14.802 1.00 48.28 92 GLN A CA 1
ATOM 742 C C . GLN A 1 92 ? 26.793 -7.969 -13.968 1.00 48.28 92 GLN A C 1
ATOM 744 O O . GLN A 1 92 ? 26.361 -8.294 -12.866 1.00 48.28 92 GLN A O 1
ATOM 749 N N . LYS A 1 93 ? 27.816 -8.591 -14.555 1.00 36.41 93 LYS A N 1
ATOM 750 C CA . LYS A 1 93 ? 28.876 -9.321 -13.852 1.00 36.41 93 LYS A CA 1
ATOM 751 C C . LYS A 1 93 ? 30.204 -9.032 -14.561 1.00 36.41 93 LYS A C 1
ATOM 753 O O . LYS A 1 93 ? 30.182 -8.998 -15.794 1.00 36.41 93 LYS A O 1
ATOM 758 N N . PRO A 1 94 ? 31.349 -9.025 -13.862 1.00 48.53 94 PRO A N 1
ATOM 759 C CA . PRO A 1 94 ? 31.605 -8.728 -12.449 1.00 48.53 94 PRO A CA 1
ATOM 760 C C . PRO A 1 94 ? 31.928 -7.244 -12.205 1.00 48.53 94 PRO A C 1
ATOM 762 O O . PRO A 1 94 ? 32.338 -6.553 -13.163 1.00 48.53 94 PRO A O 1
#